Protein AF-A0A4S1F0N8-F1 (afdb_monomer_lite)

Secondary structure (DSSP, 8-state):
-------GGGTTS-EESSHHHHHHHHHHHS-TT------------------TT-EEEEE-S-HHHHHHHHHHHHTTT-EEEEESSHHHHHHHHHH-TT--EEEEES--SSS-HHHHHHHHHH-TTTTTS-EEEE-HHHHTTGGG-

Structure (mmCIF, N/CA/C/O backbone):
data_AF-A0A4S1F0N8-F1
#
_entry.id   AF-A0A4S1F0N8-F1
#
loop_
_atom_site.group_PDB
_atom_site.id
_atom_site.type_symbol
_atom_site.label_atom_id
_atom_site.label_alt_id
_atom_site.label_comp_id
_atom_site.label_asym_id
_atom_site.label_entity_id
_atom_site.label_seq_id
_atom_site.pdbx_PDB_ins_code
_atom_site.Cartn_x
_atom_site.Cartn_y
_atom_site.Cartn_z
_atom_site.occupancy
_atom_site.B_iso_or_equiv
_atom_site.auth_seq_id
_atom_site.auth_comp_id
_atom_site.auth_asym_id
_atom_site.auth_atom_id
_atom_site.pdbx_PDB_model_num
ATOM 1 N N . GLU A 1 1 ? 23.683 4.664 -6.839 1.00 38.91 1 GLU A N 1
ATOM 2 C CA . GLU A 1 1 ? 23.222 5.320 -5.597 1.00 38.91 1 GLU A CA 1
ATOM 3 C C . GLU A 1 1 ? 23.005 6.813 -5.842 1.00 38.91 1 GLU A C 1
ATOM 5 O O . GLU A 1 1 ? 23.845 7.624 -5.481 1.00 38.91 1 GLU A O 1
ATOM 10 N N . GLN A 1 2 ? 21.914 7.190 -6.521 1.00 35.31 2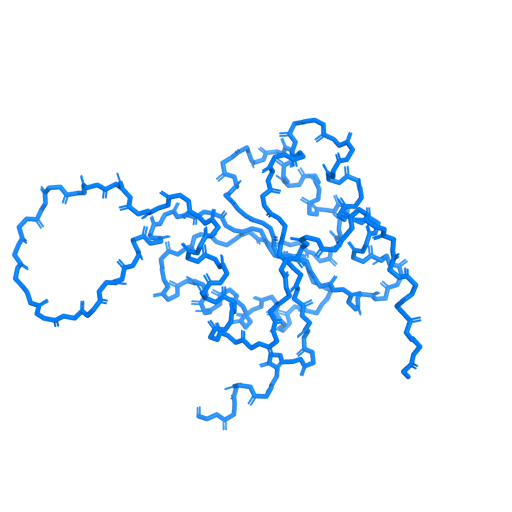 GLN A N 1
ATOM 11 C CA . GLN A 1 2 ? 21.527 8.601 -6.643 1.00 35.31 2 GLN A CA 1
ATOM 12 C C . GLN A 1 2 ? 20.471 8.901 -5.579 1.00 35.31 2 GLN A C 1
ATOM 14 O O . GLN A 1 2 ? 19.326 8.472 -5.666 1.00 35.31 2 GLN A O 1
ATOM 19 N N . VAL A 1 3 ? 20.948 9.571 -4.536 1.00 39.38 3 VAL A N 1
ATOM 20 C CA . VAL A 1 3 ? 20.230 10.165 -3.406 1.00 39.38 3 VAL A CA 1
ATOM 21 C C . VAL A 1 3 ? 19.128 11.082 -3.966 1.00 39.38 3 VAL A C 1
ATOM 23 O O . VAL A 1 3 ? 19.422 12.018 -4.699 1.00 39.38 3 VAL A O 1
ATOM 26 N N . LEU A 1 4 ? 17.846 10.742 -3.799 1.00 39.56 4 LEU A N 1
ATOM 27 C CA . LEU A 1 4 ? 17.018 11.178 -2.664 1.00 39.56 4 LEU A CA 1
ATOM 28 C C . LEU A 1 4 ? 17.071 12.701 -2.435 1.00 39.56 4 LEU A C 1
ATOM 30 O O . LEU A 1 4 ? 17.391 13.164 -1.342 1.00 39.56 4 LEU A O 1
ATOM 34 N N . THR A 1 5 ? 16.713 13.503 -3.436 1.00 39.75 5 THR A N 1
ATOM 35 C CA . THR A 1 5 ? 16.201 14.854 -3.172 1.00 39.75 5 THR A CA 1
ATOM 36 C C . THR A 1 5 ? 14.840 14.717 -2.485 1.00 39.75 5 THR A C 1
ATOM 38 O O . THR A 1 5 ? 13.788 14.651 -3.115 1.00 39.75 5 THR A O 1
ATOM 41 N N . LEU A 1 6 ? 14.886 14.587 -1.157 1.00 43.19 6 LEU A N 1
ATOM 42 C CA . LEU A 1 6 ? 13.739 14.496 -0.258 1.00 43.19 6 LEU A CA 1
ATOM 43 C C . LEU A 1 6 ? 12.828 15.711 -0.459 1.00 43.19 6 LEU A C 1
ATOM 45 O O . LEU A 1 6 ? 13.143 16.823 -0.040 1.00 43.19 6 LEU A O 1
ATOM 49 N N . ASN A 1 7 ? 11.686 15.497 -1.102 1.00 45.12 7 ASN A N 1
ATOM 50 C CA . ASN A 1 7 ? 10.590 16.448 -1.044 1.00 45.12 7 ASN A CA 1
ATOM 51 C C . ASN A 1 7 ? 9.948 16.340 0.367 1.00 45.12 7 ASN A C 1
ATOM 53 O O . ASN A 1 7 ? 9.661 15.231 0.823 1.00 45.12 7 ASN A O 1
ATOM 57 N N . PRO A 1 8 ? 9.779 17.461 1.096 1.00 48.22 8 PRO A N 1
ATOM 58 C CA . PRO A 1 8 ? 9.398 17.480 2.514 1.00 48.22 8 PRO A CA 1
ATOM 59 C C . PRO A 1 8 ? 8.026 16.860 2.818 1.00 48.22 8 PRO A C 1
ATOM 61 O O . PRO A 1 8 ? 7.757 16.522 3.968 1.00 48.22 8 PRO A O 1
ATOM 64 N N . ALA A 1 9 ? 7.183 16.650 1.801 1.00 45.09 9 ALA A N 1
ATOM 65 C CA . ALA A 1 9 ? 5.911 15.940 1.932 1.00 45.09 9 ALA A CA 1
ATOM 66 C C . ALA A 1 9 ? 6.059 14.432 2.243 1.00 45.09 9 ALA A C 1
ATOM 68 O O . ALA A 1 9 ? 5.076 13.791 2.604 1.00 45.09 9 ALA A O 1
ATOM 69 N N . TRP A 1 10 ? 7.264 13.859 2.107 1.00 52.00 10 TRP A N 1
ATOM 70 C CA . TRP A 1 10 ? 7.506 12.406 2.194 1.00 52.00 10 TRP A CA 1
ATOM 71 C C . TRP A 1 10 ? 8.338 11.976 3.398 1.00 52.00 10 TRP A C 1
ATOM 73 O O . TRP A 1 10 ? 8.558 10.783 3.593 1.00 52.00 10 TRP A O 1
ATOM 83 N N . THR A 1 11 ? 8.815 12.927 4.203 1.00 54.88 11 THR A N 1
ATOM 84 C CA . THR A 1 11 ? 9.660 12.655 5.379 1.00 54.88 11 THR A CA 1
ATOM 85 C C . THR A 1 11 ? 8.954 11.807 6.445 1.00 54.88 11 THR A C 1
ATOM 87 O O . THR A 1 11 ? 9.623 11.253 7.309 1.00 54.88 11 THR A O 1
ATOM 90 N N . ASP A 1 12 ? 7.626 11.697 6.364 1.00 64.06 12 ASP A N 1
ATOM 91 C CA . ASP A 1 12 ? 6.763 11.025 7.339 1.00 64.06 12 ASP A CA 1
ATOM 92 C C . ASP A 1 12 ? 6.269 9.637 6.880 1.00 64.06 12 ASP A C 1
ATOM 94 O O . ASP A 1 12 ? 5.590 8.942 7.627 1.00 64.06 12 ASP A O 1
ATOM 98 N N . VAL A 1 13 ? 6.598 9.198 5.654 1.00 64.69 13 VAL A N 1
ATOM 99 C CA . VAL A 1 13 ? 6.202 7.862 5.172 1.00 64.69 13 VAL A CA 1
ATOM 100 C C . VAL A 1 13 ? 7.173 6.810 5.724 1.00 64.69 13 VAL A C 1
ATOM 102 O O . VAL A 1 13 ? 8.357 6.838 5.364 1.00 64.69 13 VAL A O 1
ATOM 105 N N . PRO A 1 14 ? 6.711 5.855 6.554 1.00 72.62 14 PRO A N 1
ATOM 106 C CA . PRO A 1 14 ? 7.569 4.799 7.066 1.00 72.62 14 PRO A CA 1
ATOM 107 C C . PRO A 1 14 ? 8.120 3.924 5.931 1.00 72.62 14 PRO A C 1
ATOM 109 O O . PRO A 1 14 ? 7.445 3.636 4.933 1.00 72.62 14 PRO A O 1
ATOM 112 N N . ARG A 1 15 ? 9.375 3.495 6.093 1.00 76.06 15 ARG A N 1
ATOM 113 C CA . ARG A 1 15 ? 10.076 2.608 5.157 1.00 76.06 15 ARG A CA 1
ATOM 114 C C . ARG A 1 15 ? 10.301 1.260 5.811 1.00 76.06 15 ARG A C 1
ATOM 116 O O . ARG A 1 15 ? 10.901 1.200 6.879 1.00 76.06 15 ARG A O 1
ATOM 123 N N . ALA A 1 16 ? 9.855 0.191 5.163 1.00 74.06 16 ALA A N 1
ATOM 124 C CA . ALA A 1 16 ? 10.147 -1.164 5.609 1.00 74.06 16 ALA A CA 1
ATOM 125 C C . ALA A 1 16 ? 11.296 -1.768 4.790 1.00 74.06 16 ALA A C 1
ATOM 127 O O . ALA A 1 16 ? 11.191 -1.944 3.574 1.00 74.06 16 ALA A O 1
ATOM 128 N N . GLU A 1 17 ? 12.384 -2.115 5.475 1.00 73.19 17 GLU A N 1
ATOM 129 C CA . GLU A 1 17 ? 13.567 -2.758 4.892 1.00 73.19 17 GLU A CA 1
ATOM 130 C C . GLU A 1 17 ? 13.567 -4.287 5.079 1.00 73.19 17 GLU A C 1
ATOM 132 O O . GLU A 1 17 ? 14.358 -4.996 4.470 1.00 73.19 17 GLU A O 1
ATOM 137 N N . ASN A 1 18 ? 12.684 -4.833 5.912 1.00 74.94 18 ASN A N 1
ATOM 138 C CA . ASN A 1 18 ? 12.503 -6.277 6.085 1.00 74.94 18 ASN A CA 1
ATOM 139 C C . ASN A 1 18 ? 11.088 -6.591 6.596 1.00 74.94 18 ASN A C 1
ATOM 141 O O . ASN A 1 18 ? 10.313 -5.678 6.900 1.00 74.94 18 ASN A O 1
ATOM 145 N N . PHE A 1 19 ? 10.747 -7.880 6.700 1.00 71.62 19 PHE A N 1
ATOM 146 C CA . PHE A 1 19 ? 9.417 -8.304 7.149 1.00 71.62 19 PHE A CA 1
ATOM 147 C C . PHE A 1 19 ? 9.122 -7.908 8.598 1.00 71.62 19 PHE A C 1
ATOM 149 O O . PHE A 1 19 ? 7.996 -7.520 8.892 1.00 71.62 19 PHE A O 1
ATOM 156 N N . ALA A 1 20 ? 10.115 -7.928 9.491 1.00 73.06 20 ALA A N 1
ATOM 157 C CA . ALA A 1 20 ? 9.918 -7.524 10.883 1.00 73.06 20 ALA A CA 1
ATOM 158 C C . ALA A 1 20 ? 9.541 -6.036 11.002 1.00 73.06 20 ALA A C 1
ATOM 160 O O . ALA A 1 20 ? 8.616 -5.683 11.732 1.00 73.06 20 ALA A O 1
ATOM 161 N N . GLN A 1 21 ? 10.214 -5.165 10.245 1.00 76.62 21 GLN A N 1
ATOM 162 C CA . GLN A 1 21 ? 9.864 -3.749 10.161 1.00 76.62 21 GLN A CA 1
ATOM 163 C C . GLN A 1 21 ? 8.500 -3.551 9.501 1.00 76.62 21 GLN A C 1
ATOM 165 O O . GLN A 1 21 ? 7.719 -2.738 9.980 1.00 76.62 21 GLN A O 1
ATOM 170 N N . LEU A 1 22 ? 8.188 -4.281 8.424 1.00 77.81 22 LEU A N 1
ATOM 171 C CA . LEU A 1 22 ? 6.875 -4.199 7.782 1.00 77.81 22 LEU A CA 1
ATOM 172 C C . LEU A 1 22 ? 5.754 -4.557 8.766 1.00 77.81 22 LEU A C 1
ATOM 174 O O . LEU A 1 22 ? 4.817 -3.782 8.924 1.00 77.81 22 LEU A O 1
ATOM 178 N N . ALA A 1 23 ? 5.883 -5.685 9.467 1.00 73.12 23 ALA A N 1
ATOM 179 C CA . ALA A 1 23 ? 4.912 -6.135 10.459 1.00 73.12 23 ALA A CA 1
ATOM 180 C C . ALA A 1 23 ? 4.741 -5.118 11.599 1.00 73.12 23 ALA A C 1
ATOM 182 O O . ALA A 1 23 ? 3.620 -4.879 12.050 1.00 73.12 23 ALA A O 1
ATOM 183 N N . LEU A 1 24 ? 5.833 -4.478 12.032 1.00 77.25 24 LEU A N 1
ATOM 184 C CA . LEU A 1 24 ? 5.790 -3.417 13.036 1.00 77.25 24 LEU A CA 1
ATOM 185 C C . LEU A 1 24 ? 5.058 -2.170 12.521 1.00 77.25 24 LEU A C 1
ATOM 187 O O . LEU A 1 24 ? 4.187 -1.653 13.216 1.00 77.25 24 LEU A O 1
ATOM 191 N N . HIS A 1 25 ? 5.374 -1.708 11.306 1.00 79.44 25 HIS A N 1
ATOM 192 C CA . HIS A 1 25 ? 4.703 -0.558 10.699 1.00 79.44 25 HIS A CA 1
ATOM 193 C C . HIS A 1 25 ? 3.215 -0.827 10.506 1.00 79.44 25 HIS A C 1
ATOM 195 O O . HIS A 1 25 ? 2.404 0.002 10.896 1.00 79.44 25 HIS A O 1
ATOM 201 N N . ILE A 1 26 ? 2.849 -1.995 9.981 1.00 74.81 26 ILE A N 1
ATOM 202 C CA . ILE A 1 26 ? 1.453 -2.398 9.798 1.00 74.81 26 ILE A CA 1
ATOM 203 C C . ILE A 1 26 ? 0.737 -2.458 11.150 1.00 74.81 26 ILE A C 1
ATOM 205 O O . ILE A 1 26 ? -0.320 -1.858 11.298 1.00 74.81 26 ILE A O 1
ATOM 209 N N . SER A 1 27 ? 1.345 -3.067 12.171 1.00 72.00 27 SER A N 1
ATOM 210 C CA . SER A 1 27 ? 0.754 -3.127 13.516 1.00 72.00 27 SER A CA 1
ATOM 211 C C . SER A 1 27 ? 0.561 -1.755 14.167 1.00 72.00 27 SER A C 1
ATOM 213 O O . SER A 1 27 ? -0.377 -1.574 14.934 1.00 72.00 27 SER A O 1
ATOM 215 N N . ALA A 1 28 ? 1.453 -0.800 13.895 1.00 75.81 28 ALA A N 1
ATOM 216 C CA . ALA A 1 28 ? 1.348 0.570 14.398 1.00 75.81 28 ALA A CA 1
ATOM 217 C C . ALA A 1 28 ? 0.360 1.432 13.593 1.00 75.81 28 ALA A C 1
ATOM 219 O O . ALA A 1 28 ? -0.154 2.423 14.107 1.00 75.81 28 ALA A O 1
ATOM 220 N N . THR A 1 29 ? 0.135 1.070 12.330 1.00 73.81 29 THR A N 1
ATOM 221 C CA . THR A 1 29 ? -0.666 1.830 11.365 1.00 73.81 29 THR A CA 1
ATOM 222 C C . THR A 1 29 ? -2.129 1.405 11.377 1.00 73.81 29 THR A C 1
ATOM 224 O O . THR A 1 29 ? -3.020 2.246 11.283 1.00 73.81 29 THR A O 1
ATOM 227 N N . LEU A 1 30 ? -2.383 0.102 11.495 1.00 73.38 30 LEU A N 1
ATOM 228 C CA . LEU A 1 30 ? -3.726 -0.448 11.490 1.00 73.38 30 LEU A CA 1
ATOM 229 C C . LEU A 1 30 ? -4.391 -0.228 12.859 1.00 73.38 30 LEU A C 1
ATOM 231 O O . LEU A 1 30 ? -3.836 -0.635 13.881 1.00 73.38 30 LEU A O 1
ATOM 235 N N . PRO A 1 31 ? -5.609 0.338 12.917 1.00 56.22 31 PRO A N 1
ATOM 236 C CA . PRO A 1 31 ? -6.332 0.560 14.173 1.00 56.22 31 PRO A CA 1
ATOM 237 C C . PRO A 1 31 ? -6.853 -0.735 14.845 1.00 56.22 31 PRO A C 1
ATOM 239 O O . PRO A 1 31 ? -7.569 -0.671 15.846 1.00 56.22 31 PRO A O 1
ATOM 242 N N . GLY A 1 32 ? -6.470 -1.919 14.349 1.00 54.47 32 GLY A N 1
ATOM 243 C CA . GLY A 1 32 ? -6.922 -3.261 14.756 1.00 54.47 32 GLY A CA 1
ATOM 244 C C . GLY A 1 32 ? -6.496 -3.755 16.149 1.00 54.47 32 GLY A C 1
ATOM 245 O O . GLY A 1 32 ? -6.489 -4.950 16.417 1.00 54.47 32 GLY A O 1
ATOM 246 N N . GLY A 1 33 ? -6.172 -2.868 17.089 1.00 46.47 33 GLY A N 1
ATOM 247 C CA . GLY A 1 33 ? -5.950 -3.248 18.489 1.00 46.47 33 GLY A CA 1
ATOM 248 C C . GLY A 1 33 ? -7.231 -3.469 19.311 1.00 46.47 33 GLY A C 1
ATOM 249 O O . GLY A 1 33 ? -7.131 -3.841 20.477 1.00 46.47 33 GLY A O 1
ATOM 250 N N . ALA A 1 34 ? -8.429 -3.205 18.768 1.00 42.62 34 ALA A N 1
ATOM 251 C CA . ALA A 1 34 ? -9.637 -3.070 19.595 1.00 42.62 34 ALA A CA 1
ATOM 252 C C . ALA A 1 34 ? -10.946 -3.634 19.005 1.00 42.62 34 ALA A C 1
ATOM 254 O O . ALA A 1 34 ? -12.024 -3.145 19.346 1.00 42.62 34 ALA A O 1
ATOM 255 N N . ARG A 1 35 ? -10.916 -4.697 18.189 1.00 44.53 35 ARG A N 1
ATOM 256 C CA . ARG A 1 35 ? -12.110 -5.552 18.042 1.00 44.53 35 ARG A CA 1
ATOM 257 C C . ARG A 1 35 ? -12.011 -6.683 19.068 1.00 44.53 35 ARG A C 1
ATOM 259 O O . ARG A 1 35 ? -11.451 -7.736 18.791 1.00 44.53 35 ARG A O 1
ATOM 266 N N . GLN A 1 36 ? -12.510 -6.427 20.279 1.00 40.53 36 GLN A N 1
ATOM 267 C CA . GLN A 1 36 ? -12.750 -7.474 21.276 1.00 40.53 36 GLN A CA 1
ATOM 268 C C . GLN A 1 36 ? -13.823 -8.421 20.725 1.00 40.53 36 GLN A C 1
ATOM 270 O O . GLN A 1 36 ? -15.018 -8.140 20.808 1.00 40.53 36 GLN A O 1
ATOM 275 N N . ASP A 1 37 ? -13.390 -9.524 20.129 1.00 41.81 37 ASP A N 1
ATOM 276 C CA . ASP A 1 37 ? -14.177 -10.746 20.125 1.00 41.81 37 ASP A CA 1
ATOM 277 C C . ASP A 1 37 ? -14.210 -11.265 21.571 1.00 41.81 37 ASP A C 1
ATOM 279 O O . ASP A 1 37 ? -13.194 -11.654 22.146 1.00 41.81 37 ASP A O 1
ATOM 283 N N . ASN A 1 38 ? -15.380 -11.172 22.200 1.00 42.16 38 ASN A N 1
ATOM 284 C CA . ASN A 1 38 ? -15.654 -11.833 23.468 1.00 42.16 38 ASN A CA 1
ATOM 285 C C . ASN A 1 38 ? -15.844 -13.331 23.188 1.00 42.16 38 ASN A C 1
ATOM 287 O O . ASN A 1 38 ? -16.974 -13.804 23.076 1.00 42.16 38 ASN A O 1
ATOM 291 N N . GLY A 1 39 ? -14.734 -14.061 23.102 1.00 42.72 39 GLY A N 1
ATOM 292 C CA . GLY A 1 39 ? -14.700 -15.508 22.920 1.00 42.72 39 GLY A CA 1
ATOM 293 C C . GLY A 1 39 ? -13.568 -16.133 23.731 1.00 42.72 39 GLY A C 1
ATOM 294 O O . GLY A 1 39 ? -12.445 -16.241 23.268 1.00 42.72 39 GLY A O 1
ATOM 295 N N . THR A 1 40 ? -13.881 -16.470 24.980 1.00 40.56 40 THR A N 1
ATOM 296 C CA . THR A 1 40 ? -13.247 -17.467 25.866 1.00 40.56 40 THR A CA 1
ATOM 297 C C . THR A 1 40 ? -11.929 -18.158 25.447 1.00 40.56 40 THR A C 1
ATOM 299 O O . THR A 1 40 ? -11.881 -18.897 24.472 1.00 40.56 40 THR A O 1
ATOM 302 N N . GLU A 1 41 ? -10.964 -18.063 26.379 1.00 46.53 41 GLU A N 1
ATOM 303 C CA . GLU A 1 41 ? -10.013 -19.107 26.830 1.00 46.53 41 GLU A CA 1
ATOM 304 C C . GLU A 1 41 ? -8.523 -19.042 26.411 1.00 46.53 41 GLU A C 1
ATOM 306 O O . GLU A 1 41 ? -8.103 -19.438 25.334 1.00 46.53 41 GLU A O 1
ATOM 311 N N . THR A 1 42 ? -7.728 -18.620 27.409 1.00 44.47 42 THR A N 1
ATOM 312 C CA . THR A 1 42 ? -6.452 -19.185 27.904 1.00 44.47 42 THR A CA 1
ATOM 313 C C . THR A 1 42 ? -5.318 -19.521 26.931 1.00 44.47 42 THR A C 1
ATOM 315 O O . THR A 1 42 ? -5.378 -20.497 26.192 1.00 44.47 42 THR A O 1
ATOM 318 N N . GLY A 1 43 ? -4.173 -18.857 27.122 1.00 38.62 43 GLY A N 1
ATOM 319 C CA . GLY A 1 43 ? -2.870 -19.410 26.747 1.00 38.62 43 GLY A CA 1
ATOM 320 C C . GLY A 1 43 ? -1.828 -18.343 26.442 1.00 38.62 43 GLY A C 1
ATOM 321 O O . GLY A 1 43 ? -2.039 -17.480 25.603 1.00 38.62 43 GLY A O 1
ATOM 322 N N . GLU A 1 44 ? -0.704 -18.404 27.145 1.00 53.69 44 GLU A N 1
ATOM 323 C CA . GLU A 1 44 ? 0.479 -17.559 26.983 1.00 53.69 44 GLU A CA 1
ATOM 324 C C . GLU A 1 44 ? 0.930 -17.418 25.513 1.00 53.69 44 GLU A C 1
ATOM 326 O O . GLU A 1 44 ? 1.210 -18.402 24.833 1.00 53.69 44 GLU A O 1
ATOM 331 N N . GLY A 1 45 ? 1.052 -16.180 25.026 1.00 38.59 45 GLY A N 1
ATOM 332 C CA . GLY A 1 45 ? 1.609 -15.877 23.704 1.00 38.59 45 GLY A CA 1
ATOM 333 C C . GLY A 1 45 ? 1.446 -14.398 23.373 1.00 38.59 45 GLY A C 1
ATOM 334 O O . GLY A 1 45 ? 0.334 -13.931 23.164 1.00 38.59 45 GLY A O 1
ATOM 335 N N . GLY A 1 46 ? 2.552 -13.651 23.404 1.00 40.84 46 GLY A N 1
ATOM 336 C CA . GLY A 1 46 ? 2.585 -12.187 23.416 1.00 40.84 46 GLY A CA 1
ATOM 337 C C . GLY A 1 46 ? 1.678 -11.502 22.396 1.00 40.84 46 GLY A C 1
ATOM 338 O O . GLY A 1 46 ? 1.692 -11.865 21.229 1.00 40.84 46 GLY A O 1
ATOM 339 N N . ASN A 1 47 ? 0.932 -10.506 22.887 1.00 42.97 47 ASN A N 1
ATOM 340 C CA . ASN A 1 47 ? 0.296 -9.384 22.188 1.00 42.97 47 ASN A CA 1
ATOM 341 C C . ASN A 1 47 ? 0.328 -9.478 20.646 1.00 42.97 47 ASN A C 1
ATOM 343 O O . ASN A 1 47 ? 1.001 -8.693 19.978 1.00 42.97 47 ASN A O 1
ATOM 347 N N . LYS A 1 48 ? -0.381 -10.461 20.075 1.00 49.53 48 LYS A N 1
ATOM 348 C CA . LYS A 1 48 ? -0.729 -10.442 18.659 1.00 49.53 48 LYS A CA 1
ATOM 349 C C . LYS A 1 48 ? -1.772 -9.347 18.538 1.00 49.53 48 LYS A C 1
ATOM 351 O O . LYS A 1 48 ? -2.937 -9.573 18.854 1.00 49.53 48 LYS A O 1
ATOM 356 N N . SER A 1 49 ? -1.329 -8.151 18.157 1.00 53.44 49 SER A N 1
ATOM 357 C CA . SER A 1 49 ? -2.184 -7.134 17.549 1.00 53.44 49 SER A CA 1
ATOM 358 C C . SER A 1 49 ? -3.159 -7.881 16.636 1.00 53.44 49 SER A C 1
ATOM 360 O O . SER A 1 49 ? -2.707 -8.650 15.785 1.00 53.44 49 SER A O 1
ATOM 362 N N . ASN A 1 50 ? -4.464 -7.784 16.879 1.00 59.44 50 ASN A N 1
ATOM 363 C CA . ASN A 1 50 ? -5.448 -8.563 16.138 1.00 59.44 50 ASN A CA 1
ATOM 364 C C . ASN A 1 50 ? -5.625 -7.915 14.756 1.00 59.44 50 ASN A C 1
ATOM 366 O O . ASN A 1 50 ? -6.540 -7.134 14.529 1.00 59.44 50 ASN A O 1
ATOM 370 N N . LEU A 1 51 ? -4.668 -8.171 13.861 1.00 69.38 51 LEU A N 1
ATOM 371 C CA . LEU A 1 51 ? -4.648 -7.670 12.483 1.00 69.38 51 LEU A CA 1
ATOM 372 C C . LEU A 1 51 ? -5.635 -8.435 11.584 1.00 69.38 51 LEU A C 1
ATOM 374 O O . LEU A 1 51 ? -5.736 -8.127 10.400 1.00 69.38 51 LEU A O 1
ATOM 378 N N . ALA A 1 52 ? -6.351 -9.412 12.151 1.00 72.75 52 ALA A N 1
ATOM 379 C CA . ALA A 1 52 ? -7.298 -10.251 11.441 1.00 72.75 52 ALA A CA 1
ATOM 380 C C . ALA A 1 52 ? -8.437 -9.425 10.840 1.00 72.75 52 ALA A C 1
ATOM 382 O O . ALA A 1 52 ? -9.067 -8.609 11.521 1.00 72.75 52 ALA A O 1
ATOM 383 N N . GLY A 1 53 ? -8.689 -9.647 9.553 1.00 78.31 53 GLY A N 1
ATOM 384 C CA . GLY A 1 53 ? -9.697 -8.940 8.772 1.00 78.31 53 GLY A CA 1
ATOM 385 C C . GLY A 1 53 ? -9.313 -7.524 8.340 1.00 78.31 53 GLY A C 1
ATOM 386 O O . GLY A 1 53 ? -10.148 -6.855 7.734 1.00 78.31 53 GLY A O 1
ATOM 387 N N . ALA A 1 54 ? -8.094 -7.053 8.625 1.00 87.19 54 ALA A N 1
ATOM 388 C CA . ALA A 1 54 ? -7.609 -5.809 8.034 1.00 87.19 54 ALA A CA 1
ATOM 389 C C . ALA A 1 54 ? -7.349 -5.992 6.537 1.00 87.19 54 ALA A C 1
ATOM 391 O O . ALA A 1 54 ? -6.940 -7.072 6.111 1.00 87.19 54 ALA A O 1
ATOM 392 N N . LYS A 1 55 ? -7.530 -4.933 5.746 1.00 92.06 55 LYS A N 1
ATOM 393 C CA . LYS A 1 55 ? -7.337 -4.964 4.297 1.00 92.06 55 LYS A CA 1
ATOM 394 C C . LYS A 1 55 ? -6.167 -4.096 3.866 1.00 92.06 55 LYS A C 1
ATOM 396 O O . LYS A 1 55 ? -6.135 -2.895 4.125 1.00 92.06 55 LYS A O 1
ATOM 401 N N . VAL A 1 56 ? -5.206 -4.694 3.169 1.00 91.88 56 VAL A N 1
ATOM 402 C CA . VAL A 1 56 ? -3.987 -4.014 2.722 1.00 91.88 56 VAL A CA 1
ATOM 403 C C . VAL A 1 56 ? -3.845 -4.108 1.209 1.00 91.88 56 VAL A C 1
ATOM 405 O O . VAL A 1 56 ? -3.904 -5.193 0.638 1.00 91.88 56 VAL A O 1
ATOM 408 N N . LEU A 1 57 ? -3.610 -2.975 0.549 1.00 93.75 57 LEU A N 1
ATOM 409 C CA . LEU A 1 57 ? -3.254 -2.934 -0.870 1.00 93.75 57 LEU A CA 1
ATOM 410 C C . LEU A 1 57 ? -1.735 -3.032 -1.046 1.00 93.75 57 LEU A C 1
ATOM 412 O O . LEU A 1 57 ? -0.994 -2.323 -0.376 1.00 93.75 57 LEU A O 1
ATOM 416 N N . ILE A 1 58 ? -1.267 -3.837 -1.995 1.00 91.94 58 ILE A N 1
ATOM 417 C CA . ILE A 1 58 ? 0.133 -3.886 -2.432 1.00 91.94 58 ILE A CA 1
ATOM 418 C C . ILE A 1 58 ? 0.240 -3.380 -3.866 1.00 91.94 58 ILE A C 1
ATOM 420 O O . ILE A 1 58 ? -0.466 -3.856 -4.751 1.00 91.94 58 ILE A O 1
ATOM 424 N N . VAL A 1 59 ? 1.163 -2.455 -4.105 1.00 89.69 59 VAL A N 1
ATOM 425 C CA . VAL A 1 59 ? 1.501 -1.936 -5.431 1.00 89.69 59 VAL A CA 1
ATOM 426 C C . VAL A 1 59 ? 2.968 -2.244 -5.734 1.00 89.69 59 VAL A C 1
ATOM 428 O O . VAL A 1 59 ? 3.854 -1.649 -5.121 1.00 89.69 59 VAL A O 1
ATOM 431 N N . ASP A 1 60 ? 3.227 -3.170 -6.658 1.00 87.19 60 ASP A N 1
ATOM 432 C CA . ASP A 1 60 ? 4.576 -3.612 -7.060 1.00 87.19 60 ASP A CA 1
ATOM 433 C C . ASP A 1 60 ? 4.516 -4.208 -8.481 1.00 87.19 60 ASP A C 1
ATOM 435 O O . ASP A 1 60 ? 3.566 -4.922 -8.793 1.00 87.19 60 ASP A O 1
ATOM 439 N N . ASP A 1 61 ? 5.486 -3.925 -9.356 1.00 85.50 61 ASP A N 1
ATOM 440 C CA . ASP A 1 61 ? 5.478 -4.421 -10.744 1.00 85.50 61 ASP A CA 1
ATOM 441 C C . ASP A 1 61 ? 5.971 -5.874 -10.877 1.00 85.50 61 ASP A C 1
ATOM 443 O O . ASP A 1 61 ? 5.725 -6.534 -11.889 1.00 85.50 61 ASP A O 1
ATOM 447 N N . ASP A 1 62 ? 6.651 -6.408 -9.858 1.00 85.69 62 ASP A N 1
ATOM 448 C CA . ASP A 1 62 ? 7.130 -7.786 -9.840 1.00 85.69 62 ASP A CA 1
ATOM 449 C C . ASP A 1 62 ? 6.168 -8.670 -9.038 1.00 85.69 62 ASP A C 1
ATOM 451 O O . ASP A 1 62 ? 6.164 -8.708 -7.803 1.00 85.69 62 ASP A O 1
ATOM 455 N N . ILE A 1 63 ? 5.403 -9.493 -9.757 1.00 85.38 63 ILE A N 1
ATOM 456 C CA . ILE A 1 63 ? 4.455 -10.455 -9.177 1.00 85.38 63 ILE A CA 1
ATOM 457 C C . ILE A 1 63 ? 5.076 -11.372 -8.107 1.00 85.38 63 ILE A C 1
ATOM 459 O O . ILE A 1 63 ? 4.384 -11.854 -7.207 1.00 85.38 63 ILE A O 1
ATOM 463 N N . ARG A 1 64 ? 6.396 -11.608 -8.145 1.00 85.06 64 ARG A N 1
ATOM 464 C CA . ARG A 1 64 ? 7.082 -12.402 -7.116 1.00 85.06 64 ARG A CA 1
ATOM 465 C C . ARG A 1 64 ? 7.118 -11.674 -5.781 1.00 85.06 64 ARG A C 1
ATOM 467 O O . ARG A 1 64 ? 7.045 -12.342 -4.748 1.00 85.06 64 ARG A O 1
ATOM 474 N N . ASN A 1 65 ? 7.262 -10.351 -5.778 1.00 83.06 65 ASN A N 1
ATOM 475 C CA . ASN A 1 65 ? 7.232 -9.547 -4.559 1.00 83.06 65 ASN A CA 1
ATOM 476 C C . ASN A 1 65 ? 5.816 -9.499 -4.000 1.00 83.06 65 ASN A C 1
ATOM 478 O O . ASN A 1 65 ? 5.649 -9.799 -2.819 1.00 83.06 65 ASN A O 1
ATOM 482 N N . ILE A 1 66 ? 4.816 -9.260 -4.863 1.00 88.00 66 ILE A N 1
ATOM 483 C CA . ILE A 1 66 ? 3.393 -9.330 -4.497 1.00 88.00 66 ILE A CA 1
ATOM 484 C C . ILE A 1 66 ? 3.110 -10.649 -3.781 1.00 88.00 66 ILE A C 1
ATOM 486 O O . ILE A 1 66 ? 2.637 -10.640 -2.649 1.00 88.00 66 ILE A O 1
ATOM 490 N N . TYR A 1 67 ? 3.469 -11.784 -4.387 1.00 87.19 67 TYR A N 1
ATOM 491 C CA . TYR A 1 67 ? 3.220 -13.099 -3.794 1.00 87.19 67 TYR A CA 1
ATOM 492 C C . TYR A 1 67 ? 3.941 -13.293 -2.450 1.00 87.19 67 TYR A C 1
ATOM 494 O O . TYR A 1 67 ? 3.386 -13.875 -1.519 1.00 87.19 67 TYR A O 1
ATOM 502 N N . SER A 1 68 ? 5.178 -12.795 -2.334 1.00 85.69 68 SER A N 1
ATOM 503 C CA . SER A 1 68 ? 5.970 -12.893 -1.097 1.00 85.69 68 SER A CA 1
ATOM 504 C C . SER A 1 68 ? 5.323 -12.127 0.047 1.00 85.69 68 SER A C 1
ATOM 506 O O . SER A 1 68 ? 5.205 -12.648 1.150 1.00 85.69 68 SER A O 1
ATOM 508 N N . LEU A 1 69 ? 4.923 -10.887 -0.227 1.00 85.44 69 LEU A N 1
ATOM 509 C CA . LEU A 1 69 ? 4.289 -10.007 0.740 1.00 85.44 69 LEU A CA 1
ATOM 510 C C . LEU A 1 69 ? 2.902 -10.520 1.114 1.00 85.44 69 LEU A C 1
ATOM 512 O O . LEU A 1 69 ? 2.606 -10.621 2.298 1.00 85.44 69 LEU A O 1
ATOM 516 N N . THR A 1 70 ? 2.106 -10.916 0.119 1.00 89.25 70 THR A N 1
ATOM 517 C CA . THR A 1 70 ? 0.774 -11.503 0.314 1.00 89.25 70 THR A CA 1
ATOM 518 C C . THR A 1 70 ? 0.851 -12.699 1.253 1.00 89.25 70 THR A C 1
ATOM 520 O O . THR A 1 70 ? 0.211 -12.685 2.295 1.00 89.25 70 THR A O 1
ATOM 523 N N . SER A 1 71 ? 1.749 -13.653 0.971 1.00 86.75 71 SER A N 1
ATOM 524 C CA . SER A 1 71 ? 1.926 -14.844 1.815 1.00 86.75 71 SER A CA 1
ATOM 525 C C . SER A 1 71 ? 2.243 -14.492 3.272 1.00 86.75 71 SER A C 1
ATOM 527 O O . SER A 1 71 ? 1.802 -15.188 4.177 1.00 86.75 71 SER A O 1
ATOM 529 N N . VAL A 1 72 ? 3.025 -13.432 3.515 1.00 84.00 72 VAL A N 1
ATOM 530 C CA . VAL A 1 72 ? 3.371 -12.992 4.875 1.00 84.00 72 VAL A CA 1
ATOM 531 C C . VAL A 1 72 ? 2.190 -12.309 5.553 1.00 84.00 72 VAL A C 1
ATOM 533 O O . VAL A 1 72 ? 1.894 -12.636 6.697 1.00 84.00 72 VAL A O 1
ATOM 536 N N . LEU A 1 73 ? 1.502 -11.392 4.874 1.00 85.12 73 LEU A N 1
ATOM 537 C CA . LEU A 1 73 ? 0.349 -10.681 5.435 1.00 85.12 73 LEU A CA 1
ATOM 538 C C . LEU A 1 73 ? -0.818 -11.627 5.733 1.00 85.12 73 LEU A C 1
ATOM 540 O O . LEU A 1 73 ? -1.416 -11.531 6.801 1.00 85.12 73 LEU A O 1
ATOM 544 N N . GLU A 1 74 ? -1.066 -12.605 4.864 1.00 86.81 74 GLU A N 1
ATOM 545 C CA . GLU A 1 74 ? -2.082 -13.638 5.077 1.00 86.81 74 GLU A CA 1
ATOM 546 C C . GLU A 1 74 ? -1.797 -14.487 6.329 1.00 86.81 74 GLU A C 1
ATOM 548 O O . GLU A 1 74 ? -2.733 -14.946 6.980 1.00 86.81 74 GLU A O 1
ATOM 553 N N . THR A 1 75 ? -0.531 -14.647 6.757 1.00 84.31 75 THR A N 1
ATOM 554 C CA . THR A 1 75 ? -0.230 -15.323 8.042 1.00 84.31 75 THR A CA 1
ATOM 555 C C . THR A 1 75 ? -0.726 -14.556 9.273 1.00 84.31 75 THR A C 1
ATOM 557 O O . THR A 1 75 ? -0.830 -15.135 10.358 1.00 84.31 75 THR A O 1
ATOM 560 N N . TYR A 1 76 ? -1.043 -13.270 9.107 1.00 82.69 76 TYR A N 1
ATOM 561 C CA . TYR A 1 76 ? -1.663 -12.407 10.111 1.00 82.69 76 TYR A CA 1
ATOM 562 C C . TYR A 1 76 ? -3.177 -12.245 9.896 1.00 82.69 76 TYR A C 1
ATOM 564 O O . TYR A 1 76 ? -3.775 -11.398 10.556 1.00 82.69 76 TYR A O 1
ATOM 572 N N . ASP A 1 77 ? -3.785 -13.050 9.013 1.00 84.62 77 ASP A N 1
ATOM 573 C CA . ASP A 1 77 ? -5.214 -13.003 8.661 1.00 84.62 77 ASP A CA 1
ATOM 574 C C . ASP A 1 77 ? -5.633 -11.651 8.034 1.00 84.62 77 ASP A C 1
ATOM 576 O O . ASP A 1 77 ? -6.768 -11.199 8.152 1.00 84.62 77 ASP A O 1
ATOM 580 N N . ILE A 1 78 ? -4.687 -10.986 7.361 1.00 88.62 78 ILE A N 1
ATOM 581 C CA . ILE A 1 78 ? -4.907 -9.742 6.612 1.00 88.62 78 ILE A CA 1
ATOM 582 C C . ILE A 1 78 ? -5.395 -10.091 5.200 1.00 88.62 78 ILE A C 1
ATOM 584 O O . ILE A 1 78 ? -4.772 -10.895 4.505 1.00 88.62 78 ILE A O 1
ATOM 588 N N . GLU A 1 79 ? -6.469 -9.445 4.748 1.00 91.25 79 GLU A N 1
ATOM 589 C CA . GLU A 1 79 ? -6.927 -9.489 3.359 1.00 91.25 79 GLU A CA 1
ATOM 590 C C . GLU A 1 79 ? -6.008 -8.625 2.488 1.00 91.25 79 GLU A C 1
ATOM 592 O O . GLU A 1 79 ? -5.776 -7.448 2.772 1.00 91.25 79 GLU A O 1
ATOM 597 N N . VAL A 1 80 ? -5.481 -9.195 1.406 1.00 91.81 80 VAL A N 1
ATOM 598 C CA . VAL A 1 80 ? -4.525 -8.500 0.541 1.00 91.81 80 VAL A CA 1
ATOM 599 C C . VAL A 1 80 ? -5.128 -8.243 -0.832 1.00 91.81 80 VAL A C 1
ATOM 601 O O . VAL A 1 80 ? -5.505 -9.165 -1.552 1.00 91.81 80 VAL A O 1
ATOM 604 N N . LEU A 1 81 ? -5.160 -6.971 -1.220 1.00 94.00 81 LEU A N 1
ATOM 605 C CA . LEU A 1 81 ? -5.392 -6.541 -2.594 1.00 94.00 81 LEU A CA 1
ATOM 606 C C . LEU A 1 81 ? -4.048 -6.275 -3.267 1.00 94.00 81 LEU A C 1
ATOM 608 O O . LEU A 1 81 ? -3.091 -5.867 -2.610 1.00 94.00 81 LEU A O 1
ATOM 612 N N . HIS A 1 82 ? -3.967 -6.442 -4.584 1.00 93.44 82 HIS A N 1
ATOM 613 C CA . HIS A 1 82 ? -2.734 -6.166 -5.314 1.00 93.44 82 HIS A CA 1
ATOM 614 C C . HIS A 1 82 ? -2.973 -5.414 -6.624 1.00 93.44 82 HIS A C 1
ATOM 616 O O . HIS A 1 82 ? -3.989 -5.596 -7.294 1.00 93.44 82 HIS A O 1
ATOM 622 N N . ALA A 1 83 ? -1.991 -4.604 -7.011 1.00 91.06 83 ALA A N 1
ATOM 623 C CA . ALA A 1 83 ? -1.926 -3.903 -8.283 1.00 91.06 83 ALA A CA 1
ATOM 624 C C . ALA A 1 83 ? -0.495 -3.924 -8.832 1.00 91.06 83 ALA A C 1
ATOM 626 O O . ALA A 1 83 ? 0.459 -3.672 -8.103 1.00 91.06 83 ALA A O 1
ATOM 627 N N . GLU A 1 84 ? -0.350 -4.166 -10.134 1.00 87.44 84 GLU A N 1
ATOM 628 C CA . GLU A 1 84 ? 0.962 -4.175 -10.804 1.00 87.44 84 GLU A CA 1
ATOM 629 C C . GLU A 1 84 ? 1.428 -2.771 -11.221 1.00 87.44 84 GLU A C 1
ATOM 631 O O . GLU A 1 84 ? 2.565 -2.568 -11.637 1.00 87.44 84 GLU A O 1
ATOM 636 N N . ARG A 1 85 ? 0.533 -1.779 -11.154 1.00 85.69 85 ARG A N 1
ATOM 637 C CA . ARG A 1 85 ? 0.828 -0.377 -11.460 1.00 85.69 85 ARG A CA 1
ATOM 638 C C . ARG A 1 85 ? 0.137 0.520 -10.453 1.00 85.69 85 ARG A C 1
ATOM 640 O O . ARG A 1 85 ? -1.019 0.297 -10.103 1.00 85.69 85 ARG A O 1
ATOM 647 N N . GLY A 1 86 ? 0.784 1.613 -10.073 1.00 84.56 86 GLY A N 1
ATOM 648 C CA . GLY A 1 86 ? 0.201 2.564 -9.127 1.00 84.56 86 GLY A CA 1
ATOM 649 C C . GLY A 1 86 ? -1.126 3.197 -9.546 1.00 84.56 86 GLY A C 1
ATOM 650 O O . GLY A 1 86 ? -1.970 3.404 -8.686 1.00 84.56 86 GLY A O 1
ATOM 651 N N . ARG A 1 87 ? -1.382 3.415 -10.844 1.00 86.06 87 ARG A N 1
ATOM 652 C CA . ARG A 1 87 ? -2.695 3.892 -11.318 1.00 86.06 87 ARG A CA 1
ATOM 653 C C . ARG A 1 87 ? -3.807 2.879 -11.020 1.00 86.06 87 ARG A C 1
ATOM 655 O O . ARG A 1 87 ? -4.912 3.262 -10.659 1.00 86.06 87 ARG A O 1
ATOM 662 N N . ASP A 1 88 ? -3.486 1.592 -11.160 1.00 89.56 88 ASP A N 1
ATOM 663 C CA . ASP A 1 88 ? -4.418 0.495 -10.925 1.00 89.56 88 ASP A CA 1
ATOM 664 C C . ASP A 1 88 ? -4.638 0.366 -9.402 1.00 89.56 88 ASP A C 1
ATOM 666 O O . ASP A 1 88 ? -5.758 0.151 -8.949 1.00 89.56 88 ASP A O 1
ATOM 670 N N . GLY A 1 89 ? -3.590 0.622 -8.608 1.00 90.19 89 GLY A N 1
ATOM 671 C CA . GLY A 1 89 ? -3.669 0.739 -7.152 1.00 90.19 89 GLY A CA 1
ATOM 672 C C . GLY A 1 89 ? -4.549 1.900 -6.681 1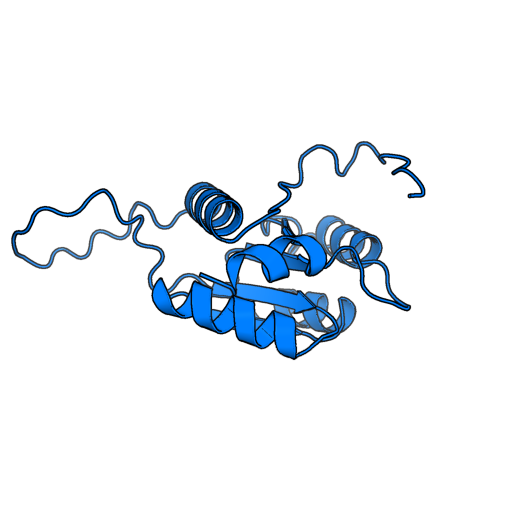.00 90.19 89 GLY A C 1
ATOM 673 O O . GLY A 1 89 ? -5.411 1.699 -5.835 1.00 90.19 89 GLY A O 1
ATOM 674 N N . ILE A 1 90 ? -4.397 3.095 -7.256 1.00 89.62 90 ILE A N 1
ATOM 675 C CA . ILE A 1 90 ? -5.247 4.257 -6.945 1.00 89.62 90 ILE A CA 1
ATOM 676 C C . ILE A 1 90 ? -6.709 3.950 -7.263 1.00 89.62 90 ILE A C 1
ATOM 678 O O . ILE A 1 90 ? -7.567 4.128 -6.405 1.00 89.62 90 ILE A O 1
ATOM 682 N N . ALA A 1 91 ? -6.979 3.411 -8.454 1.00 91.31 91 ALA A N 1
ATOM 683 C CA . ALA A 1 91 ? -8.330 3.031 -8.846 1.00 91.31 91 ALA A CA 1
ATOM 684 C C . ALA A 1 91 ? -8.939 1.982 -7.898 1.00 91.31 91 ALA A C 1
ATOM 686 O O . ALA A 1 91 ? -10.145 2.006 -7.662 1.00 91.31 91 ALA A O 1
ATOM 687 N N . LEU A 1 92 ? -8.131 1.063 -7.353 1.00 92.25 92 LEU A N 1
ATOM 688 C CA . LEU A 1 92 ? -8.581 0.117 -6.329 1.00 92.25 92 LEU A CA 1
ATOM 689 C C . LEU A 1 92 ? -8.902 0.809 -5.003 1.00 92.25 92 LEU A C 1
ATOM 691 O O . LEU A 1 92 ? -9.941 0.504 -4.428 1.00 92.25 92 LEU A O 1
ATOM 695 N N . LEU A 1 93 ? -8.073 1.748 -4.539 1.00 90.75 93 LEU A N 1
ATOM 696 C CA . LEU A 1 93 ? -8.349 2.509 -3.312 1.00 90.75 93 LEU A CA 1
ATOM 697 C C . LEU A 1 93 ? -9.643 3.328 -3.419 1.00 90.75 93 LEU A C 1
ATOM 699 O O . LEU A 1 93 ? -10.369 3.464 -2.442 1.00 90.75 93 LEU A O 1
ATOM 703 N N . GLU A 1 94 ? -9.954 3.857 -4.603 1.00 89.88 94 GLU A N 1
ATOM 704 C CA . GLU A 1 94 ? -11.209 4.580 -4.845 1.00 89.88 94 GLU A CA 1
ATOM 705 C C . GLU A 1 94 ? -12.434 3.651 -4.885 1.00 89.88 94 GLU A C 1
ATOM 707 O O . GLU A 1 94 ? -13.530 4.047 -4.488 1.00 89.88 94 GLU A O 1
ATOM 712 N N . GLN A 1 95 ? -12.267 2.418 -5.374 1.00 91.38 95 GLN A N 1
ATOM 713 C CA . GLN A 1 95 ? -13.347 1.430 -5.491 1.00 91.38 95 GLN A CA 1
ATOM 714 C C . GLN A 1 95 ? -13.599 0.653 -4.196 1.00 91.38 95 GLN A C 1
ATOM 716 O O . GLN A 1 95 ? -14.718 0.189 -3.973 1.00 91.38 95 GLN A O 1
ATOM 721 N N . VAL A 1 96 ? -12.567 0.491 -3.369 1.00 89.50 96 VAL A N 1
ATOM 722 C CA . VAL A 1 96 ? -12.577 -0.335 -2.161 1.00 89.50 96 VAL A CA 1
ATOM 723 C C . VAL A 1 96 ? -12.299 0.566 -0.952 1.00 89.50 96 VAL A C 1
ATOM 725 O O . VAL A 1 96 ? -11.147 0.740 -0.556 1.00 89.50 96 VAL A O 1
ATOM 728 N N . PRO A 1 97 ? -13.341 1.192 -0.373 1.00 81.38 97 PRO A N 1
ATOM 729 C CA . PRO A 1 97 ? -13.176 2.200 0.674 1.00 81.38 97 PRO A CA 1
ATOM 730 C C . PRO A 1 97 ? -12.761 1.620 2.036 1.00 81.38 97 PRO A C 1
ATOM 732 O O . PRO A 1 97 ? -12.432 2.380 2.939 1.00 81.38 97 PRO A O 1
ATOM 735 N N . ASP A 1 98 ? -12.803 0.297 2.207 1.00 86.38 98 ASP A N 1
ATOM 736 C CA . ASP A 1 98 ? -12.419 -0.433 3.419 1.00 86.38 98 ASP A CA 1
ATOM 737 C C . ASP A 1 98 ? -10.947 -0.884 3.415 1.00 86.38 98 ASP A C 1
ATOM 739 O O . ASP A 1 98 ? -10.583 -1.783 4.164 1.00 86.38 98 ASP A O 1
ATOM 743 N N . VAL A 1 99 ? -10.089 -0.283 2.581 1.00 89.94 99 VAL A N 1
ATOM 744 C CA . VAL A 1 99 ? -8.635 -0.506 2.643 1.00 89.94 99 VAL A CA 1
ATOM 745 C C . VAL A 1 99 ? -8.029 0.264 3.816 1.00 89.94 99 VAL A C 1
ATOM 747 O O . VAL A 1 99 ? -8.085 1.491 3.866 1.00 89.94 99 VAL A O 1
ATOM 750 N N . ASP A 1 100 ? -7.380 -0.455 4.729 1.00 88.69 100 ASP A N 1
ATOM 751 C CA . ASP A 1 100 ? -6.800 0.108 5.947 1.00 88.69 100 ASP A CA 1
ATOM 752 C C . ASP A 1 100 ? -5.358 0.611 5.772 1.00 88.69 100 ASP A C 1
ATOM 754 O O . ASP A 1 100 ? -4.900 1.460 6.537 1.00 88.69 100 ASP A O 1
ATOM 758 N N . ALA A 1 101 ? -4.610 0.083 4.798 1.00 89.44 101 ALA A N 1
ATOM 759 C CA . ALA A 1 101 ? -3.268 0.560 4.463 1.00 89.44 101 ALA A CA 1
ATOM 760 C C . ALA A 1 101 ? -2.869 0.198 3.028 1.00 89.44 101 ALA A C 1
ATOM 762 O O . ALA A 1 101 ? -3.353 -0.777 2.455 1.00 89.44 101 ALA A O 1
ATOM 763 N N . ALA A 1 102 ? -1.923 0.947 2.461 1.00 90.06 102 ALA A N 1
ATOM 764 C CA . ALA A 1 102 ? -1.330 0.634 1.167 1.00 90.06 102 ALA A CA 1
ATOM 765 C C . ALA A 1 102 ? 0.203 0.568 1.242 1.00 90.06 102 ALA A C 1
ATOM 767 O O . ALA A 1 102 ? 0.870 1.478 1.740 1.00 90.06 102 ALA A O 1
ATOM 768 N N . LEU A 1 103 ? 0.755 -0.524 0.717 1.00 88.81 103 LEU A N 1
ATOM 769 C CA . LEU A 1 103 ? 2.174 -0.758 0.497 1.00 88.81 103 LEU A CA 1
ATOM 770 C C . LEU A 1 103 ? 2.503 -0.410 -0.956 1.00 88.81 103 LEU A C 1
ATOM 772 O O . LEU A 1 103 ? 1.887 -0.958 -1.864 1.00 88.81 103 LEU A O 1
ATOM 776 N N . SER A 1 104 ? 3.483 0.456 -1.195 1.00 85.62 104 SER A N 1
ATOM 777 C CA . SER A 1 104 ? 3.935 0.776 -2.557 1.00 85.62 104 SER A CA 1
ATOM 778 C C . SER A 1 104 ? 5.436 0.571 -2.686 1.00 85.62 104 SER A C 1
ATOM 780 O O . SER A 1 104 ? 6.199 1.098 -1.868 1.00 85.62 104 SER A O 1
ATOM 782 N N . ASP A 1 105 ? 5.862 -0.147 -3.728 1.00 82.12 105 ASP A N 1
ATOM 783 C CA . ASP A 1 105 ? 7.274 -0.206 -4.091 1.00 82.12 105 ASP A CA 1
ATOM 784 C C . ASP A 1 105 ? 7.737 1.166 -4.584 1.00 82.12 105 ASP A C 1
ATOM 786 O O . ASP A 1 105 ? 7.052 1.861 -5.340 1.00 82.12 105 ASP A O 1
ATOM 790 N N . ILE A 1 106 ? 8.910 1.571 -4.112 1.00 68.88 106 ILE A N 1
ATOM 791 C CA . ILE A 1 106 ? 9.577 2.796 -4.554 1.00 68.88 106 ILE A CA 1
ATOM 792 C C . ILE A 1 106 ? 10.313 2.560 -5.882 1.00 68.88 106 ILE A C 1
ATOM 794 O O . ILE A 1 106 ? 10.585 3.517 -6.599 1.00 68.88 106 ILE A O 1
ATOM 798 N N . MET A 1 107 ? 10.672 1.315 -6.216 1.00 65.31 107 MET A N 1
ATOM 799 C CA . MET A 1 107 ? 11.608 1.009 -7.305 1.00 65.31 107 MET A CA 1
ATOM 800 C C . MET A 1 107 ? 10.967 0.453 -8.590 1.00 65.31 107 MET A C 1
ATOM 802 O O . MET A 1 107 ? 11.642 -0.266 -9.331 1.00 65.31 107 MET A O 1
ATOM 806 N N . MET A 1 108 ? 9.729 0.844 -8.903 1.00 60.84 108 MET A N 1
ATOM 807 C CA . MET A 1 108 ? 9.067 0.479 -10.163 1.00 60.84 108 MET A CA 1
ATOM 808 C C . MET A 1 108 ? 9.709 1.177 -11.387 1.00 60.84 108 MET A C 1
ATOM 810 O O . MET A 1 108 ? 10.001 2.378 -11.336 1.00 60.84 108 MET A O 1
ATOM 814 N N . PRO A 1 109 ? 9.917 0.473 -12.517 1.00 51.12 109 PRO A N 1
ATOM 815 C CA . PRO A 1 109 ? 10.235 1.091 -13.800 1.00 51.12 109 PRO A CA 1
ATOM 816 C C . PRO A 1 109 ? 8.989 1.763 -14.416 1.00 51.12 109 PRO A C 1
ATOM 818 O O . PRO A 1 109 ? 7.865 1.307 -14.245 1.00 51.12 109 PRO A O 1
ATOM 821 N N . GLU A 1 110 ? 9.198 2.847 -15.167 1.00 49.78 110 GLU A N 1
ATOM 822 C CA . GLU A 1 110 ? 8.184 3.655 -15.885 1.00 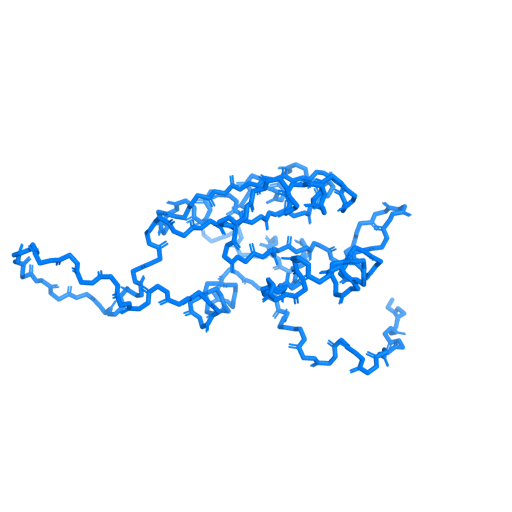49.78 110 GLU A CA 1
ATOM 823 C C . GLU A 1 110 ? 7.292 4.582 -15.044 1.00 49.78 110 GLU A C 1
ATOM 825 O O . GLU A 1 110 ? 7.165 5.749 -15.417 1.00 49.78 110 GLU A O 1
ATOM 830 N N . MET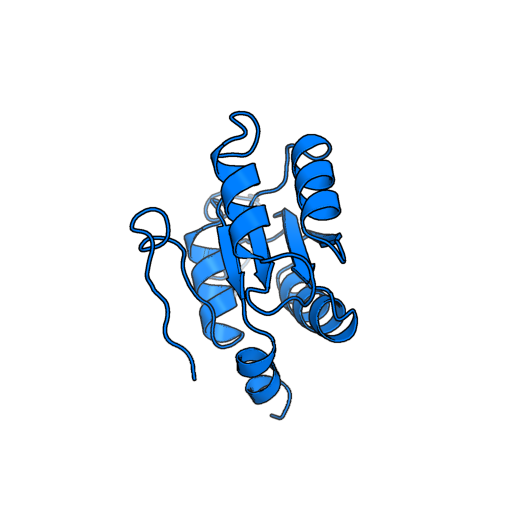 A 1 111 ? 6.697 4.121 -13.938 1.00 52.34 111 MET A N 1
ATOM 831 C CA . MET A 1 111 ? 5.880 4.975 -13.066 1.00 52.34 111 MET A CA 1
ATOM 832 C C . MET A 1 111 ? 6.432 4.984 -11.650 1.00 52.34 111 MET A C 1
ATOM 834 O O . MET A 1 111 ? 6.518 3.953 -10.991 1.00 52.34 111 MET A O 1
ATOM 838 N N . ASP A 1 112 ? 6.799 6.171 -11.183 1.00 67.88 112 ASP A N 1
ATOM 839 C CA . ASP A 1 112 ? 7.450 6.329 -9.895 1.00 67.88 112 ASP A CA 1
ATOM 840 C C . ASP A 1 112 ? 6.452 6.000 -8.770 1.00 67.88 112 ASP A C 1
ATOM 842 O O . ASP A 1 112 ? 5.346 6.556 -8.725 1.00 67.88 112 ASP A O 1
ATOM 846 N N . GLY A 1 113 ? 6.828 5.130 -7.826 1.00 67.00 113 GLY A N 1
ATOM 847 C CA . GLY A 1 113 ? 6.034 4.894 -6.610 1.00 67.00 113 GLY A CA 1
ATOM 848 C C . GLY A 1 113 ? 5.699 6.213 -5.896 1.00 67.00 113 GLY A C 1
ATOM 849 O O . GLY A 1 113 ? 4.630 6.370 -5.308 1.00 67.00 113 GLY A O 1
ATOM 850 N N . TYR A 1 114 ? 6.558 7.223 -6.060 1.00 70.62 114 TYR A N 1
ATOM 851 C CA . TYR A 1 114 ? 6.331 8.592 -5.602 1.00 70.62 114 TYR A CA 1
ATOM 852 C C . TYR A 1 114 ? 5.159 9.307 -6.285 1.00 70.62 114 TYR A C 1
ATOM 854 O O . TYR A 1 114 ? 4.421 10.031 -5.616 1.00 70.62 114 TYR A O 1
ATOM 862 N N . GLU A 1 115 ? 4.964 9.138 -7.596 1.00 76.88 115 GLU A N 1
ATOM 863 C CA . GLU A 1 115 ? 3.836 9.761 -8.296 1.00 76.88 115 GLU A CA 1
ATOM 864 C C . GLU A 1 115 ? 2.517 9.150 -7.823 1.00 76.88 115 GLU A C 1
ATOM 866 O O . GLU A 1 115 ? 1.563 9.877 -7.552 1.00 76.88 115 GLU A O 1
ATOM 871 N N . THR A 1 116 ? 2.515 7.834 -7.611 1.00 81.25 116 THR A N 1
ATOM 872 C CA . THR A 1 116 ? 1.381 7.097 -7.042 1.00 81.25 116 THR A CA 1
ATOM 873 C C . THR A 1 116 ? 1.002 7.655 -5.674 1.00 81.25 116 THR A C 1
ATOM 875 O O . THR A 1 116 ? -0.125 8.101 -5.472 1.00 81.25 116 THR A O 1
ATOM 878 N N . MET A 1 117 ? 1.963 7.731 -4.746 1.00 80.56 117 MET A N 1
ATOM 879 C CA . MET A 1 117 ? 1.731 8.297 -3.413 1.00 80.56 117 MET A CA 1
ATOM 880 C C . MET A 1 117 ? 1.253 9.753 -3.482 1.00 80.56 117 MET A C 1
ATOM 882 O O . MET A 1 117 ? 0.381 10.160 -2.714 1.00 80.56 117 MET A O 1
ATOM 886 N N . ARG A 1 118 ? 1.788 10.550 -4.415 1.00 81.88 118 ARG A N 1
ATOM 887 C CA . ARG A 1 118 ? 1.353 11.935 -4.623 1.00 81.88 118 ARG A CA 1
ATOM 888 C C . ARG A 1 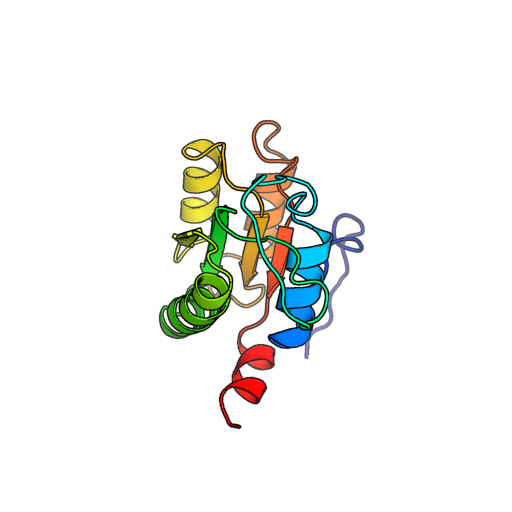118 ? -0.078 12.030 -5.111 1.00 81.88 118 ARG A C 1
ATOM 890 O O . ARG A 1 118 ? -0.793 12.909 -4.637 1.00 81.88 118 ARG A O 1
ATOM 897 N N . GLN A 1 119 ? -0.494 11.186 -6.041 1.00 85.25 119 GLN A N 1
ATOM 898 C CA . GLN A 1 119 ? -1.879 11.166 -6.496 1.00 85.25 119 GLN A CA 1
ATOM 899 C C . GLN A 1 119 ? -2.810 10.770 -5.343 1.00 85.25 119 GLN A C 1
ATOM 901 O O . GLN A 1 119 ? -3.746 11.512 -5.066 1.00 85.25 119 GLN A O 1
ATOM 906 N N . ILE A 1 120 ? -2.461 9.736 -4.565 1.00 85.94 120 ILE A N 1
ATOM 907 C CA . ILE A 1 120 ? -3.229 9.325 -3.375 1.00 85.94 120 ILE A CA 1
ATOM 908 C C . ILE A 1 120 ? -3.379 10.482 -2.377 1.00 85.94 120 ILE A C 1
ATOM 910 O O . ILE A 1 120 ? -4.476 10.759 -1.906 1.00 85.94 120 ILE A O 1
ATOM 914 N N . ARG A 1 121 ? -2.299 11.214 -2.073 1.00 85.06 121 ARG A N 1
ATOM 915 C CA . ARG A 1 121 ? -2.351 12.354 -1.136 1.00 85.06 121 ARG A CA 1
ATOM 916 C C . ARG A 1 121 ? -3.136 13.559 -1.656 1.00 85.06 121 ARG A C 1
ATOM 918 O O . ARG A 1 121 ? -3.582 14.364 -0.844 1.00 85.06 121 ARG A O 1
ATOM 925 N N . ASN A 1 122 ? -3.276 13.711 -2.972 1.00 85.62 122 ASN A N 1
ATOM 926 C CA . ASN A 1 122 ? -4.076 14.786 -3.561 1.00 85.62 122 ASN A CA 1
ATOM 927 C C . ASN A 1 122 ? -5.553 14.410 -3.722 1.00 85.62 122 ASN A C 1
ATOM 929 O O . ASN A 1 122 ? -6.349 15.306 -3.987 1.00 85.62 122 ASN A O 1
ATOM 933 N N . GLU A 1 123 ? -5.912 13.138 -3.546 1.00 86.62 123 GLU A N 1
ATOM 934 C CA . GLU A 1 123 ? -7.278 12.652 -3.702 1.00 86.62 123 GLU A CA 1
ATOM 935 C C . GLU A 1 123 ? -7.977 12.572 -2.332 1.00 86.62 123 GLU A C 1
ATOM 937 O O . GLU A 1 123 ? -7.674 11.677 -1.540 1.00 86.62 123 GLU A O 1
ATOM 942 N N . PRO A 1 124 ? -8.910 13.485 -1.995 1.00 85.94 124 PRO A N 1
ATOM 943 C CA . PRO A 1 124 ? -9.465 13.591 -0.642 1.00 85.94 124 PRO A CA 1
ATOM 944 C C . PRO A 1 124 ? -10.134 12.308 -0.138 1.00 85.94 124 PRO A C 1
ATOM 946 O O . PRO A 1 124 ? -10.116 12.044 1.065 1.00 85.94 124 PRO A O 1
ATOM 949 N N . ALA A 1 125 ? -10.700 11.510 -1.049 1.00 85.81 125 ALA A N 1
ATOM 950 C CA . ALA A 1 125 ? -11.358 10.251 -0.720 1.00 85.81 125 ALA A CA 1
ATOM 951 C C . ALA A 1 125 ? -10.391 9.214 -0.128 1.00 85.81 125 ALA A C 1
ATOM 953 O O . ALA A 1 125 ? -10.792 8.447 0.739 1.00 85.81 125 ALA A O 1
ATOM 954 N N . ILE A 1 126 ? -9.120 9.226 -0.541 1.00 88.00 126 ILE A N 1
ATOM 955 C CA . ILE A 1 126 ? -8.120 8.203 -0.189 1.00 88.00 126 ILE A CA 1
ATOM 956 C C . ILE A 1 126 ? -6.859 8.790 0.463 1.00 88.00 126 ILE A C 1
ATOM 958 O O . ILE A 1 126 ? -5.988 8.054 0.917 1.00 88.00 126 ILE A O 1
ATOM 962 N N . ALA A 1 127 ? -6.764 10.116 0.592 1.00 86.94 127 ALA A N 1
ATOM 963 C CA . ALA A 1 127 ? -5.615 10.802 1.183 1.00 86.94 127 ALA A CA 1
ATOM 964 C C . ALA A 1 127 ? -5.372 10.442 2.655 1.00 86.94 127 ALA A C 1
ATOM 966 O O . ALA A 1 127 ? -4.250 10.603 3.141 1.00 86.94 127 ALA A O 1
ATOM 967 N N . HIS A 1 128 ? -6.404 9.964 3.355 1.00 84.50 128 HIS A N 1
ATOM 968 C CA . HIS A 1 128 ? -6.331 9.506 4.740 1.00 84.50 128 HIS A CA 1
ATOM 969 C C . HIS A 1 128 ? -5.724 8.103 4.877 1.00 84.50 128 HIS A C 1
ATOM 971 O O . HIS A 1 128 ? -5.294 7.745 5.972 1.00 84.50 128 HIS A O 1
ATOM 977 N N . ILE A 1 129 ? -5.661 7.330 3.786 1.00 86.25 129 ILE A N 1
ATOM 978 C CA . ILE A 1 129 ? -5.139 5.967 3.808 1.00 86.25 129 ILE A CA 1
ATOM 979 C C . ILE A 1 129 ? -3.644 6.022 4.154 1.00 86.25 129 ILE A C 1
ATOM 981 O O . ILE A 1 129 ? -2.872 6.779 3.539 1.00 86.25 129 ILE A O 1
ATOM 985 N N . PRO A 1 130 ? -3.203 5.259 5.161 1.00 87.38 130 PRO A N 1
ATOM 986 C CA . PRO A 1 130 ? -1.797 5.143 5.478 1.00 87.38 130 PRO A CA 1
ATOM 987 C C . PRO A 1 130 ? -0.998 4.539 4.323 1.00 87.38 130 PRO A C 1
ATOM 989 O O . PRO A 1 130 ? -1.355 3.503 3.763 1.00 87.38 130 PRO A O 1
ATOM 992 N N . LEU A 1 131 ? 0.118 5.188 3.995 1.00 86.00 131 LEU A N 1
ATOM 993 C CA . LEU A 1 131 ? 1.041 4.741 2.960 1.00 86.00 131 LEU A CA 1
ATOM 994 C C . LEU A 1 131 ? 2.307 4.237 3.634 1.00 86.00 131 LEU A C 1
ATOM 996 O O . LEU A 1 131 ? 2.892 4.945 4.454 1.00 86.00 131 LEU A O 1
ATOM 1000 N N . ILE A 1 132 ? 2.733 3.036 3.270 1.00 85.44 132 ILE A N 1
ATOM 1001 C CA . ILE A 1 132 ? 3.996 2.447 3.700 1.00 85.44 132 ILE A CA 1
ATOM 1002 C C . ILE A 1 132 ? 4.790 2.162 2.438 1.00 85.44 132 ILE A C 1
ATOM 1004 O O . ILE A 1 132 ? 4.305 1.552 1.485 1.00 85.44 132 ILE A O 1
ATOM 1008 N N . SER A 1 133 ? 6.034 2.610 2.424 1.00 82.50 133 SER A N 1
ATOM 1009 C CA . SER A 1 133 ? 6.905 2.335 1.293 1.00 82.50 133 SER A CA 1
ATOM 1010 C C . SER A 1 133 ? 7.723 1.074 1.541 1.00 82.50 133 SER A C 1
ATOM 1012 O O . SER A 1 133 ? 8.320 0.893 2.609 1.00 82.50 133 SER A O 1
ATOM 1014 N N . VAL A 1 134 ? 7.730 0.189 0.551 1.00 75.31 134 VAL A N 1
ATOM 1015 C CA . VAL A 1 134 ? 8.473 -1.072 0.583 1.00 75.31 134 VAL A CA 1
ATOM 1016 C C . VAL A 1 134 ? 9.538 -1.053 -0.503 1.00 75.31 134 VAL A C 1
ATOM 1018 O O . VAL A 1 134 ? 9.418 -0.325 -1.483 1.00 75.31 134 VAL A O 1
ATOM 1021 N N . THR A 1 135 ? 10.626 -1.802 -0.312 1.00 70.56 135 THR A N 1
ATOM 1022 C CA . THR A 1 135 ? 11.597 -2.028 -1.389 1.00 70.56 135 THR A CA 1
ATOM 1023 C C . THR A 1 135 ? 11.924 -3.510 -1.495 1.00 70.56 135 THR A C 1
ATOM 1025 O O . THR A 1 135 ? 12.399 -4.146 -0.549 1.00 70.56 135 THR A O 1
ATOM 1028 N N . ALA A 1 136 ? 11.718 -4.070 -2.683 1.00 60.53 136 ALA A N 1
ATOM 1029 C CA . ALA A 1 136 ? 11.940 -5.487 -2.961 1.00 60.53 136 ALA A CA 1
ATOM 1030 C C . ALA A 1 136 ? 13.374 -5.961 -2.671 1.00 60.53 136 ALA A C 1
ATOM 1032 O O . ALA A 1 136 ? 13.611 -7.107 -2.280 1.00 60.53 136 ALA A O 1
ATOM 1033 N N . LYS A 1 137 ? 14.363 -5.073 -2.860 1.00 62.62 137 LYS A N 1
ATOM 1034 C CA . LYS A 1 137 ? 15.774 -5.371 -2.567 1.00 62.62 137 LYS A CA 1
ATOM 1035 C C . LYS A 1 137 ? 16.010 -5.668 -1.091 1.00 62.62 137 LYS A C 1
ATOM 1037 O O . LYS A 1 137 ? 16.846 -6.513 -0.789 1.00 62.62 137 LYS A O 1
ATOM 1042 N N . ALA A 1 138 ? 15.286 -4.999 -0.204 1.00 60.31 138 ALA A N 1
ATOM 1043 C CA . ALA A 1 138 ? 15.468 -5.143 1.229 1.00 60.31 138 ALA A CA 1
ATOM 1044 C C . ALA A 1 138 ? 14.770 -6.422 1.749 1.00 60.31 138 ALA A C 1
ATOM 1046 O O . ALA A 1 138 ? 15.335 -7.178 2.537 1.00 60.31 138 ALA A O 1
ATOM 1047 N N . MET A 1 139 ? 13.617 -6.775 1.168 1.00 64.56 139 MET A N 1
ATOM 1048 C CA . MET A 1 139 ? 12.831 -7.958 1.559 1.00 64.56 139 MET A CA 1
ATOM 1049 C C . MET A 1 139 ? 13.387 -9.299 1.054 1.00 64.56 139 MET A C 1
ATOM 1051 O O . MET A 1 139 ? 13.145 -10.341 1.664 1.00 64.56 139 MET A O 1
ATOM 1055 N N . LYS A 1 140 ? 14.180 -9.310 -0.028 1.00 56.94 140 LYS A N 1
ATOM 1056 C CA . LYS A 1 140 ? 14.823 -10.539 -0.537 1.00 56.94 140 LYS A CA 1
ATOM 1057 C C . LYS A 1 140 ? 15.803 -11.178 0.454 1.00 56.94 140 LYS A C 1
ATOM 1059 O O . LYS A 1 140 ? 15.993 -12.390 0.390 1.00 56.94 140 LYS A O 1
ATOM 1064 N N . GLY A 1 141 ? 16.413 -10.393 1.347 1.00 55.91 141 GLY A N 1
ATOM 1065 C CA . GLY A 1 141 ? 17.380 -10.890 2.333 1.00 55.91 141 GLY A CA 1
ATOM 1066 C C . GLY A 1 141 ? 16.764 -11.760 3.433 1.00 55.91 141 GLY A C 1
ATOM 1067 O O . GLY A 1 141 ? 17.447 -12.619 3.980 1.00 55.91 141 GLY A O 1
ATOM 1068 N N . ASP A 1 142 ? 15.475 -11.580 3.719 1.00 56.69 142 ASP A N 1
ATOM 1069 C CA . ASP A 1 142 ? 14.780 -12.274 4.810 1.00 56.69 142 ASP A CA 1
ATOM 1070 C C . ASP A 1 142 ? 14.219 -13.643 4.370 1.00 56.69 142 ASP A C 1
ATOM 1072 O O . ASP A 1 142 ? 14.068 -14.557 5.172 1.00 56.69 142 ASP A O 1
ATOM 1076 N N . ARG A 1 143 ? 14.019 -13.841 3.057 1.00 54.91 143 ARG A N 1
ATOM 1077 C CA . ARG A 1 143 ? 13.478 -15.074 2.445 1.00 54.91 143 ARG A CA 1
ATOM 1078 C C . ARG A 1 143 ? 14.403 -16.300 2.551 1.00 54.91 143 ARG A C 1
ATOM 1080 O O . ARG A 1 143 ? 14.059 -17.358 2.035 1.00 54.91 143 ARG A O 1
ATOM 1087 N N . GLN A 1 144 ? 15.601 -16.146 3.115 1.00 46.91 144 GLN A N 1
ATOM 1088 C CA . GLN A 1 144 ? 16.689 -17.127 3.041 1.00 46.91 144 GLN A CA 1
ATOM 1089 C C . GLN A 1 144 ? 17.071 -17.746 4.401 1.00 46.91 144 GLN A C 1
ATOM 1091 O O . GLN A 1 144 ? 18.175 -18.275 4.530 1.00 46.91 144 GLN A O 1
ATOM 1096 N N . LYS A 1 145 ? 16.183 -17.699 5.402 1.00 43.69 145 LYS A N 1
ATOM 1097 C CA . LYS A 1 145 ? 16.352 -18.409 6.680 1.00 43.69 145 LYS A CA 1
ATOM 1098 C C . LYS A 1 145 ? 15.341 -19.526 6.876 1.00 43.69 145 LYS A C 1
ATOM 1100 O O . LYS A 1 145 ? 14.173 -19.333 6.481 1.00 43.69 145 LYS A O 1
#

Radius of gyration: 15.75 Å; chains: 1; bounding box: 39×37×44 Å

pLDDT: mean 72.21, std 17.66, range [35.31, 94.0]

Sequence (145 aa):
EQVLTLNPAWTDVPRAENFAQLALHISATLPGGARQDNGTETGEGGNKSNLAGAKVLIVDDDIRNIYSLTSVLETYDIEVLHAERGRDGIALLEQVPDVDAALSDIMMPEMDGYETMRQIRNEPAIAHIPLISVTAKAMKGDRQK

Foldseek 3Di:
DDDDPDDVVCPPAAEDLEPVSVLVCLLVQFPQQDPDPPDDDDDDDDDLSLQAAAEEEEEALDVVVVVVVCVSVVVSNYHYHYDNH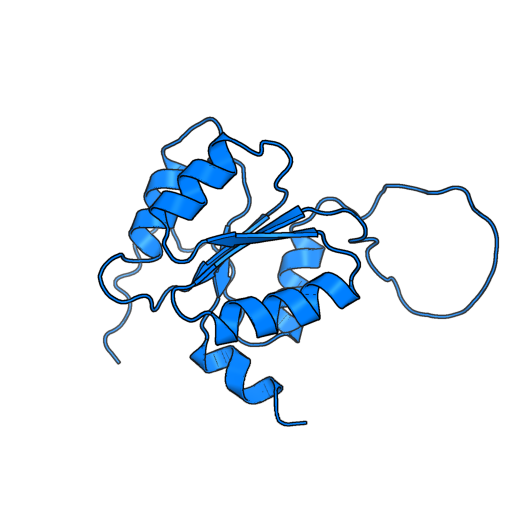LVVVLVCCVVPVRHQAYEYEQDDPPDGSVVSLVVQCVDVSRVPHRYHYYHPVSHVVVVPD